Protein AF-A0A944C5R2-F1 (afdb_monomer_lite)

Structure (mmCIF, N/CA/C/O backbone):
data_AF-A0A944C5R2-F1
#
_entry.id   AF-A0A944C5R2-F1
#
loop_
_atom_site.group_PDB
_atom_site.id
_atom_site.type_symbol
_atom_site.label_atom_id
_atom_site.label_alt_id
_atom_site.label_comp_id
_atom_site.label_asym_id
_atom_site.label_entity_id
_atom_site.label_seq_id
_atom_site.pdbx_PDB_ins_code
_atom_site.Cartn_x
_atom_site.Cartn_y
_atom_site.Cartn_z
_atom_site.occupancy
_atom_site.B_iso_or_equiv
_atom_site.auth_seq_id
_atom_site.auth_comp_id
_atom_site.auth_asym_id
_atom_site.auth_atom_id
_atom_site.pdbx_PDB_model_num
ATOM 1 N N . MET A 1 1 ? -0.419 33.780 62.958 1.00 37.22 1 MET A N 1
ATOM 2 C CA . MET A 1 1 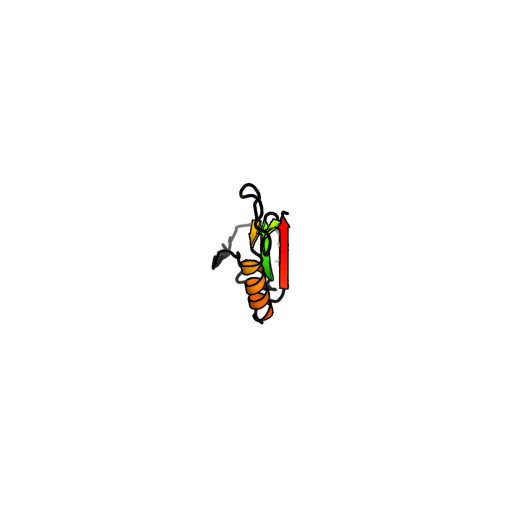? 0.736 32.970 62.529 1.00 37.22 1 MET A CA 1
ATOM 3 C C . MET A 1 1 ? 0.349 32.299 61.222 1.00 37.22 1 MET A C 1
ATOM 5 O O . MET A 1 1 ? -0.050 31.148 61.216 1.00 37.22 1 MET A O 1
ATOM 9 N N . ASP A 1 2 ? 0.033 33.065 60.185 1.00 36.00 2 ASP A N 1
ATOM 10 C CA . ASP A 1 2 ? 0.913 33.889 59.340 1.00 36.00 2 ASP A CA 1
ATOM 11 C C . ASP A 1 2 ? 1.634 33.063 58.277 1.00 36.00 2 ASP A C 1
ATOM 13 O O . ASP A 1 2 ? 2.248 32.038 58.544 1.0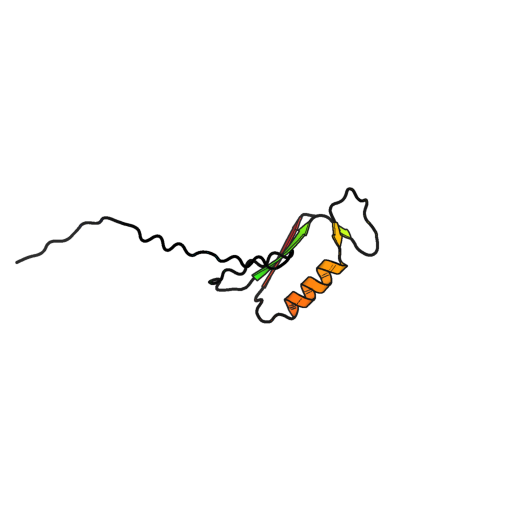0 36.00 2 ASP A O 1
ATOM 17 N N . LYS A 1 3 ? 1.422 33.557 57.060 1.00 42.50 3 LYS A N 1
ATOM 18 C CA . LYS A 1 3 ? 1.825 33.089 55.739 1.00 42.50 3 LYS A CA 1
ATOM 19 C C . LYS A 1 3 ? 3.318 32.788 55.647 1.00 42.50 3 LYS A C 1
ATOM 21 O O . LYS A 1 3 ? 4.102 33.569 56.163 1.00 42.50 3 LYS A O 1
ATOM 26 N N . GLU A 1 4 ? 3.672 31.853 54.768 1.00 37.88 4 GLU A N 1
ATOM 27 C CA . GLU A 1 4 ? 4.695 32.115 53.752 1.00 37.88 4 GLU A CA 1
ATOM 28 C C . GLU A 1 4 ? 4.498 31.240 52.506 1.00 37.88 4 GLU A C 1
ATOM 30 O O . GLU A 1 4 ? 3.912 30.161 52.546 1.00 37.88 4 GLU A O 1
ATOM 35 N N . ARG A 1 5 ? 4.893 31.811 51.371 1.00 34.84 5 ARG A N 1
ATOM 36 C CA . ARG A 1 5 ? 4.629 31.419 49.984 1.00 34.84 5 ARG A CA 1
ATOM 37 C C . ARG A 1 5 ? 5.999 31.330 49.286 1.00 34.84 5 ARG A C 1
ATOM 39 O O . ARG A 1 5 ? 6.838 32.176 49.577 1.00 34.84 5 ARG A O 1
ATOM 46 N N . ILE A 1 6 ? 6.095 30.483 48.245 1.00 39.41 6 ILE A N 1
ATOM 47 C CA . ILE A 1 6 ? 7.137 30.406 47.174 1.00 39.41 6 ILE A CA 1
ATOM 48 C C . ILE A 1 6 ? 8.458 29.741 47.670 1.00 39.41 6 ILE A C 1
ATOM 50 O O . ILE A 1 6 ? 8.898 30.061 48.761 1.00 39.41 6 ILE A O 1
ATOM 54 N N . THR A 1 7 ? 9.116 28.764 47.014 1.00 29.62 7 THR A N 1
ATOM 55 C CA . THR A 1 7 ? 9.596 28.674 45.611 1.00 29.62 7 THR A CA 1
ATOM 56 C C . THR A 1 7 ? 9.906 27.245 45.109 1.00 29.62 7 THR A C 1
ATOM 58 O O . THR A 1 7 ? 10.363 26.410 45.879 1.00 29.62 7 THR A O 1
ATOM 61 N N . ASN A 1 8 ? 9.723 27.049 43.790 1.00 33.16 8 ASN A N 1
ATOM 62 C CA . ASN A 1 8 ? 10.234 26.003 42.877 1.00 33.16 8 ASN A CA 1
ATOM 63 C C . ASN A 1 8 ? 11.519 25.250 43.281 1.00 33.16 8 ASN A C 1
ATOM 65 O O . ASN A 1 8 ? 12.486 25.874 43.712 1.00 33.16 8 ASN A O 1
ATOM 69 N N . SER A 1 9 ? 11.616 23.970 42.900 1.00 31.69 9 SER A N 1
ATOM 70 C CA . SER A 1 9 ? 12.544 23.483 41.847 1.00 31.69 9 SER A CA 1
ATOM 71 C C . SER A 1 9 ? 12.360 21.981 41.585 1.00 31.69 9 SER A C 1
ATOM 73 O O . SER A 1 9 ? 11.856 21.252 42.434 1.00 31.69 9 SER A O 1
ATOM 75 N N . GLU A 1 10 ? 12.679 21.596 40.353 1.00 37.50 10 GLU A N 1
ATOM 76 C CA . GLU A 1 10 ? 12.403 20.333 39.667 1.00 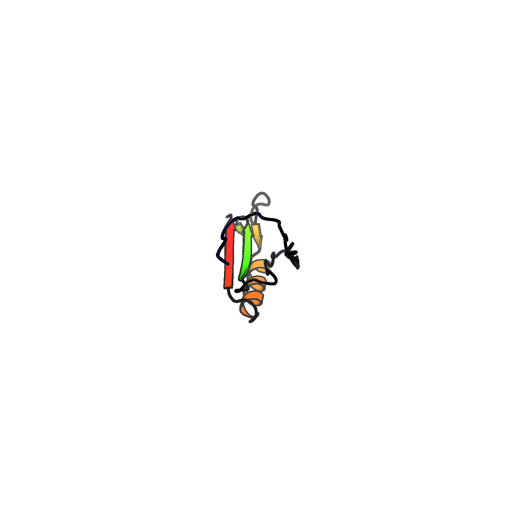37.50 10 GLU A CA 1
ATOM 77 C C . GLU A 1 10 ? 13.175 19.115 40.193 1.00 37.50 10 GLU A C 1
ATOM 79 O O . GLU A 1 10 ? 14.275 19.248 40.721 1.00 37.50 10 GLU A O 1
ATOM 84 N N . SER A 1 11 ? 12.625 17.928 39.922 1.00 32.44 11 SER A N 1
ATOM 85 C CA . SER A 1 11 ? 13.348 16.775 39.351 1.00 32.44 11 SER A CA 1
ATOM 86 C C . SER A 1 11 ? 12.289 15.720 38.993 1.00 32.44 11 SER A C 1
ATOM 88 O O . SER A 1 11 ? 11.602 15.221 39.880 1.00 32.44 11 SER A O 1
ATOM 90 N N . GLU A 1 12 ? 11.901 15.614 37.722 1.00 39.78 12 GLU A N 1
ATOM 91 C CA . GLU A 1 12 ? 12.409 14.571 36.812 1.00 39.78 12 GLU A CA 1
ATOM 92 C C . GLU A 1 12 ? 11.948 13.171 37.235 1.00 39.78 12 GLU A C 1
ATOM 94 O O . GLU A 1 12 ? 12.639 12.460 37.955 1.00 39.78 12 GLU A O 1
ATOM 99 N N . GLU A 1 13 ? 10.785 12.758 36.733 1.00 33.50 13 GLU A N 1
ATOM 100 C CA . GLU A 1 13 ? 10.525 11.340 36.492 1.00 33.50 13 GLU A CA 1
ATOM 101 C C . GLU A 1 13 ? 10.241 11.190 34.996 1.00 33.50 13 GLU A C 1
ATOM 103 O O . GLU A 1 13 ? 9.111 11.315 34.519 1.00 33.50 13 GLU A O 1
ATOM 108 N N . GLU A 1 14 ? 11.333 11.007 34.249 1.00 38.66 14 GLU A N 1
ATOM 109 C CA . GLU A 1 14 ? 11.342 10.473 32.892 1.00 38.66 14 GLU A CA 1
ATOM 110 C C . GLU A 1 14 ? 10.571 9.148 32.901 1.00 38.66 14 GLU A C 1
ATOM 112 O O . GLU A 1 14 ? 11.090 8.102 33.290 1.00 38.66 14 GLU A O 1
ATOM 117 N N . THR A 1 15 ? 9.298 9.183 32.508 1.00 31.16 15 THR A N 1
ATOM 118 C CA . THR A 1 15 ? 8.589 7.947 32.188 1.00 31.16 15 THR A CA 1
ATOM 119 C C . THR A 1 15 ? 8.958 7.612 30.757 1.00 31.16 15 THR A C 1
ATOM 121 O O . THR A 1 15 ? 8.392 8.137 29.801 1.00 31.16 15 THR A O 1
ATOM 124 N N . ASP A 1 16 ? 9.996 6.795 30.662 1.00 37.28 16 ASP A N 1
ATOM 125 C CA . ASP A 1 16 ? 10.502 6.132 29.472 1.00 37.28 16 ASP A CA 1
ATOM 126 C C . ASP A 1 16 ? 9.363 5.271 28.885 1.00 37.28 16 ASP A C 1
ATOM 128 O O . ASP A 1 16 ? 9.250 4.069 29.149 1.00 37.28 16 ASP A O 1
ATOM 132 N N . GLU A 1 17 ? 8.429 5.901 28.157 1.00 40.25 17 GLU A N 1
ATOM 133 C CA . GLU A 1 17 ? 7.443 5.191 27.346 1.00 40.25 17 GLU A CA 1
ATOM 134 C C . GLU A 1 17 ? 8.215 4.486 26.233 1.00 40.25 17 GLU A C 1
ATOM 136 O O . GLU A 1 17 ? 8.446 5.017 25.146 1.00 40.25 17 GLU A O 1
ATOM 141 N N . GLN A 1 18 ? 8.646 3.262 26.539 1.00 45.44 18 GLN A N 1
ATOM 142 C CA . GLN A 1 18 ? 9.101 2.290 25.565 1.00 45.44 18 GLN A CA 1
ATOM 143 C C . GLN A 1 18 ? 7.996 2.121 24.524 1.00 45.44 18 GLN A C 1
ATOM 145 O O . GLN A 1 18 ? 7.066 1.325 24.685 1.00 45.44 18 GLN A O 1
ATOM 150 N N . ILE A 1 19 ? 8.119 2.869 23.429 1.00 48.28 19 ILE A N 1
ATOM 151 C CA . ILE A 1 19 ? 7.412 2.610 22.186 1.00 48.28 19 ILE A CA 1
ATOM 152 C C . ILE A 1 19 ? 7.898 1.233 21.736 1.00 48.28 19 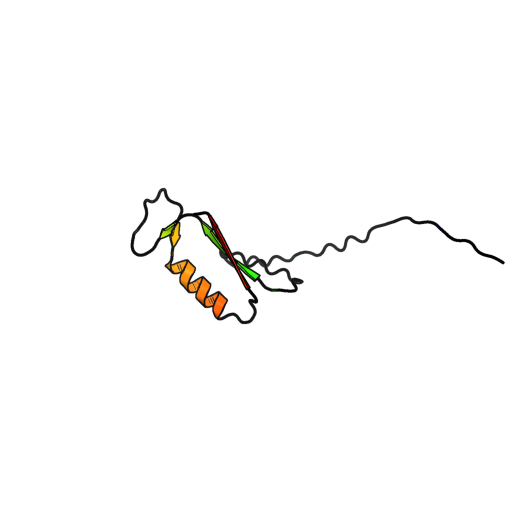ILE A C 1
ATOM 154 O O . ILE A 1 19 ? 8.927 1.088 21.076 1.00 48.28 19 ILE A O 1
ATOM 158 N N . SER A 1 20 ? 7.174 0.193 22.143 1.00 40.84 20 SER A N 1
ATOM 159 C CA . SER A 1 20 ? 7.349 -1.153 21.618 1.00 40.84 20 SER A CA 1
ATOM 160 C C . SER A 1 20 ? 6.824 -1.160 20.186 1.00 40.84 20 SER A C 1
ATOM 162 O O . SER A 1 20 ? 5.701 -1.568 19.902 1.00 40.84 20 SER A O 1
ATOM 164 N N . VAL A 1 21 ? 7.648 -0.646 19.268 1.00 48.88 21 VAL A N 1
ATOM 165 C CA . VAL A 1 21 ? 7.425 -0.753 17.829 1.00 48.88 21 VAL A CA 1
ATOM 166 C C . VAL A 1 21 ? 7.408 -2.243 17.512 1.00 48.88 21 VAL A C 1
ATOM 168 O O . VAL A 1 21 ? 8.453 -2.891 17.422 1.00 48.88 21 VAL A O 1
ATOM 171 N N . ARG A 1 22 ? 6.212 -2.815 17.375 1.00 46.09 22 ARG A N 1
ATOM 172 C CA . ARG A 1 22 ? 6.051 -4.140 16.787 1.00 46.09 22 ARG A CA 1
ATOM 173 C C . ARG A 1 22 ? 6.368 -4.000 15.305 1.00 46.09 22 ARG A C 1
ATOM 175 O O . ARG A 1 22 ? 5.497 -3.712 14.497 1.00 46.09 22 ARG A O 1
ATOM 182 N N . GLN A 1 23 ? 7.645 -4.160 14.966 1.00 49.97 23 GLN A N 1
ATOM 183 C CA . GLN A 1 23 ? 8.063 -4.375 13.589 1.00 49.97 23 GLN A CA 1
ATOM 184 C C . GLN A 1 23 ? 7.516 -5.738 13.174 1.00 49.97 23 GLN A C 1
ATOM 186 O O . GLN A 1 23 ? 8.043 -6.783 13.551 1.00 49.97 23 GLN A O 1
ATOM 191 N N . SER A 1 24 ? 6.390 -5.728 12.479 1.00 51.75 24 SER A N 1
ATOM 192 C CA . SER A 1 24 ? 5.817 -6.917 11.870 1.00 51.75 24 SER A CA 1
ATOM 193 C C . SER A 1 24 ? 5.654 -6.617 10.389 1.00 51.75 24 SER A C 1
ATOM 195 O O . SER A 1 24 ? 4.826 -5.798 10.000 1.00 51.75 24 SER A O 1
ATOM 197 N N . ASP A 1 25 ? 6.531 -7.268 9.629 1.00 47.97 25 ASP A N 1
ATOM 198 C CA . ASP A 1 25 ? 6.593 -7.379 8.176 1.00 47.97 25 ASP A CA 1
ATOM 199 C C . ASP A 1 25 ? 6.887 -6.089 7.391 1.00 47.97 25 ASP A C 1
ATOM 201 O O . ASP A 1 25 ? 6.646 -4.967 7.837 1.00 47.97 25 ASP A O 1
ATOM 205 N N . ASP A 1 26 ? 7.473 -6.275 6.205 1.00 53.91 26 ASP A N 1
ATOM 206 C CA . ASP A 1 26 ? 8.100 -5.277 5.316 1.00 53.91 26 ASP A CA 1
ATOM 207 C C . ASP A 1 26 ? 7.233 -4.048 4.949 1.00 53.91 26 ASP A C 1
ATOM 209 O O . ASP A 1 26 ? 7.715 -3.116 4.304 1.00 53.91 26 ASP A O 1
ATOM 213 N N . ASN A 1 27 ? 5.975 -4.009 5.396 1.00 53.69 27 ASN A N 1
ATOM 214 C CA . ASN A 1 27 ? 5.033 -2.906 5.217 1.00 53.69 27 ASN A CA 1
ATOM 215 C C . ASN A 1 27 ? 5.016 -1.891 6.372 1.00 53.69 27 ASN A C 1
ATOM 217 O O . ASN A 1 27 ? 4.265 -0.928 6.294 1.00 53.69 27 ASN A O 1
ATOM 221 N N . GLY A 1 28 ? 5.841 -2.052 7.414 1.00 52.47 28 GLY A N 1
ATOM 222 C CA . GLY A 1 28 ? 6.106 -0.982 8.384 1.00 52.47 28 GLY A CA 1
ATOM 223 C C . GLY A 1 28 ? 4.843 -0.432 9.053 1.00 52.47 28 GLY A C 1
ATOM 224 O O . GLY A 1 28 ? 4.508 0.743 8.905 1.00 52.47 28 GLY A O 1
ATOM 225 N N . VAL A 1 29 ? 4.137 -1.278 9.804 1.00 52.84 29 VAL A N 1
ATOM 226 C CA . VAL A 1 29 ? 3.035 -0.826 10.661 1.00 52.84 29 VAL A CA 1
ATOM 227 C C . VAL A 1 29 ? 3.607 0.037 11.792 1.00 52.84 29 VAL A C 1
ATOM 229 O O . VAL A 1 29 ? 4.255 -0.470 12.705 1.00 52.84 29 VAL A O 1
ATOM 232 N N . PHE A 1 30 ? 3.360 1.348 11.754 1.00 55.50 30 PHE A N 1
ATOM 233 C CA . PHE A 1 30 ? 3.664 2.266 12.857 1.00 55.50 30 PHE A CA 1
ATOM 234 C C . PHE A 1 30 ? 2.458 2.372 13.794 1.00 55.50 30 PHE A C 1
ATOM 236 O O . PHE A 1 30 ? 1.829 3.419 13.911 1.00 55.50 30 PHE A O 1
ATOM 243 N N . ALA A 1 31 ? 2.124 1.275 14.470 1.00 51.03 31 ALA A N 1
ATOM 244 C CA . ALA A 1 31 ? 1.149 1.315 15.552 1.00 51.03 31 ALA A CA 1
ATOM 245 C C . ALA A 1 31 ? 1.876 1.720 16.842 1.00 51.03 31 ALA A C 1
ATOM 247 O O . ALA A 1 31 ? 2.597 0.918 17.438 1.00 51.03 31 ALA A O 1
ATOM 248 N N . SER A 1 32 ? 1.723 2.978 17.268 1.00 52.00 32 SER A N 1
ATOM 249 C CA . SER A 1 32 ? 2.064 3.344 18.645 1.00 52.00 32 SER A CA 1
ATOM 250 C C . SER A 1 32 ? 1.026 2.710 19.566 1.00 52.00 32 SER A C 1
ATOM 252 O O . SER A 1 32 ? -0.172 2.841 19.330 1.00 52.00 32 SER A O 1
ATOM 254 N N . VAL A 1 33 ? 1.477 2.030 20.621 1.00 55.81 33 VAL A N 1
ATOM 255 C CA . VAL A 1 33 ? 0.611 1.320 21.582 1.00 55.81 33 VAL A CA 1
ATOM 256 C C . VAL A 1 33 ? -0.334 2.282 22.337 1.00 55.81 33 VAL A C 1
ATOM 258 O O . VAL A 1 33 ? -1.301 1.832 22.939 1.00 55.81 33 VAL A O 1
ATOM 261 N N . ASN A 1 34 ? -0.108 3.598 22.220 1.00 54.22 34 ASN A N 1
ATOM 262 C CA . ASN A 1 34 ? -0.936 4.684 22.757 1.00 54.22 34 ASN A CA 1
ATOM 263 C C . ASN A 1 34 ? -1.444 5.672 21.679 1.00 54.22 34 ASN A C 1
ATOM 265 O O . ASN A 1 34 ? -1.838 6.789 22.014 1.00 54.22 34 ASN A O 1
ATOM 269 N N . ALA A 1 35 ? -1.403 5.332 20.383 1.00 62.62 35 ALA A N 1
ATOM 270 C CA . ALA A 1 35 ? -1.960 6.227 19.366 1.00 62.62 35 ALA A CA 1
ATOM 271 C C . ALA A 1 35 ? -3.492 6.247 19.441 1.00 62.62 35 ALA A C 1
ATOM 273 O O . ALA A 1 35 ? -4.135 5.203 19.392 1.00 62.62 35 ALA A O 1
ATOM 274 N N . GLU A 1 36 ? -4.060 7.453 19.497 1.00 68.31 36 GLU A N 1
ATOM 275 C CA . GLU A 1 36 ? -5.509 7.692 19.414 1.00 68.31 36 GLU A CA 1
ATOM 276 C C . GLU A 1 36 ? -6.109 7.181 18.093 1.00 68.31 36 GLU A C 1
ATOM 278 O O . GLU A 1 36 ? -7.296 6.879 18.047 1.00 68.31 36 GLU A O 1
ATOM 283 N N . HIS A 1 37 ? -5.279 7.034 17.051 1.00 73.44 37 HIS A N 1
ATOM 284 C CA . HIS A 1 37 ? -5.662 6.519 15.740 1.00 73.44 37 HIS A CA 1
ATOM 285 C C . HIS A 1 37 ? -4.635 5.517 15.207 1.00 73.44 37 HIS A C 1
ATOM 287 O O . HIS A 1 37 ? -3.439 5.822 15.126 1.00 73.44 37 HIS A O 1
ATOM 293 N N . ASN A 1 38 ? -5.095 4.344 14.771 1.00 82.38 38 ASN A N 1
ATOM 294 C CA . ASN A 1 38 ? -4.243 3.352 14.115 1.00 82.38 38 ASN A CA 1
ATOM 295 C C . ASN A 1 38 ? -4.157 3.616 12.601 1.00 82.38 38 ASN A C 1
ATOM 297 O O . ASN A 1 38 ? -5.067 3.277 11.842 1.00 82.38 38 ASN A O 1
ATOM 301 N N . ILE A 1 39 ? -3.064 4.243 12.156 1.00 85.94 39 ILE A N 1
ATOM 302 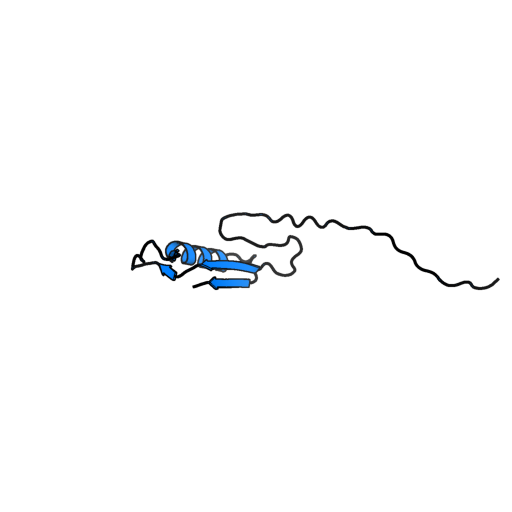C CA . ILE A 1 39 ? -2.840 4.594 10.747 1.00 85.94 39 ILE A CA 1
ATOM 303 C C . ILE A 1 39 ? -1.801 3.649 10.139 1.00 85.94 39 ILE A C 1
ATOM 305 O O . ILE A 1 39 ? -0.667 3.563 10.611 1.00 85.94 39 ILE A O 1
ATOM 309 N N . HIS A 1 40 ? -2.163 2.988 9.042 1.00 87.25 40 HIS A N 1
ATOM 310 C CA . HIS A 1 40 ? -1.243 2.150 8.281 1.00 87.25 40 HIS A CA 1
ATOM 311 C C . HIS A 1 40 ? -0.462 2.982 7.259 1.00 87.25 40 HIS A C 1
ATOM 313 O O . HIS A 1 40 ? -1.029 3.857 6.603 1.00 87.25 40 HIS A O 1
ATOM 319 N N . CYS A 1 41 ? 0.830 2.701 7.085 1.00 88.12 41 CYS A N 1
ATOM 320 C CA . CYS A 1 41 ? 1.682 3.426 6.148 1.00 88.12 41 CYS A CA 1
ATOM 321 C C . CYS A 1 41 ? 2.126 2.521 4.995 1.00 88.12 41 CYS A C 1
ATOM 323 O O . CYS A 1 41 ? 2.881 1.581 5.201 1.00 88.12 41 CYS A O 1
ATOM 325 N N . LEU A 1 42 ? 1.724 2.842 3.765 1.00 90.50 42 LEU A N 1
ATOM 326 C CA . LEU A 1 42 ? 2.172 2.147 2.559 1.00 90.50 42 LEU A CA 1
ATOM 327 C C . LEU A 1 42 ? 3.187 3.015 1.809 1.00 90.50 42 LEU A C 1
ATOM 329 O O . LEU A 1 42 ? 2.851 4.084 1.300 1.00 90.50 42 LEU A O 1
ATOM 333 N N . THR A 1 43 ? 4.432 2.552 1.712 1.00 89.19 43 THR A N 1
ATOM 334 C CA . THR A 1 43 ? 5.487 3.270 0.980 1.00 89.19 43 THR A CA 1
ATOM 335 C C . THR A 1 43 ? 5.712 2.640 -0.391 1.00 89.19 43 THR A C 1
ATOM 337 O O . THR A 1 43 ? 6.000 1.451 -0.493 1.00 89.19 43 THR A O 1
ATOM 340 N N . VAL A 1 44 ? 5.637 3.448 -1.447 1.00 90.25 44 VAL A N 1
ATOM 341 C CA . VAL A 1 44 ? 5.968 3.059 -2.823 1.00 90.25 44 VAL A CA 1
ATOM 342 C C . VAL A 1 44 ? 7.237 3.796 -3.233 1.00 90.25 44 VAL A C 1
ATOM 344 O O . VAL A 1 44 ? 7.266 5.029 -3.270 1.00 90.25 44 VAL A O 1
ATOM 347 N N . ILE A 1 45 ? 8.292 3.039 -3.539 1.00 90.38 45 ILE A N 1
ATOM 348 C CA . ILE A 1 45 ? 9.579 3.587 -3.979 1.00 90.38 45 ILE A CA 1
ATOM 349 C C . ILE A 1 45 ? 9.805 3.211 -5.440 1.00 90.38 45 ILE A C 1
ATOM 351 O O . ILE A 1 45 ? 9.762 2.037 -5.817 1.00 90.38 45 ILE A O 1
ATOM 355 N N . GLY A 1 46 ? 10.109 4.221 -6.246 1.00 88.69 46 GLY A N 1
ATOM 356 C CA . GLY A 1 46 ? 10.269 4.100 -7.680 1.00 88.69 46 GLY A CA 1
ATOM 357 C C . GLY A 1 46 ? 8.948 3.824 -8.395 1.00 88.69 46 GLY A C 1
ATOM 358 O O . GLY A 1 46 ? 7.867 4.136 -7.899 1.00 88.69 46 GLY A O 1
ATOM 359 N N . GLN A 1 47 ? 9.036 3.258 -9.594 1.00 89.69 47 GLN A N 1
ATOM 360 C CA . GLN A 1 47 ? 7.882 3.102 -10.480 1.00 89.69 47 GLN A CA 1
ATOM 361 C C . GLN A 1 47 ? 7.092 1.829 -10.166 1.00 89.69 47 GLN A C 1
ATOM 363 O O . GLN A 1 47 ? 7.651 0.822 -9.732 1.00 89.69 47 GLN A O 1
ATOM 368 N N . ILE A 1 48 ? 5.782 1.846 -10.411 1.00 89.69 48 ILE A N 1
ATOM 369 C CA . ILE A 1 48 ? 4.955 0.652 -10.224 1.00 89.69 48 ILE A CA 1
ATOM 370 C C . ILE A 1 48 ? 5.115 -0.260 -11.446 1.00 89.69 48 ILE A C 1
ATOM 372 O O . ILE A 1 48 ? 4.722 0.118 -12.551 1.00 89.69 48 ILE A O 1
ATOM 376 N N . GLU A 1 49 ? 5.686 -1.453 -11.255 1.00 89.31 49 GLU A N 1
ATOM 377 C CA . GLU A 1 49 ? 5.770 -2.468 -12.313 1.00 89.31 49 GLU A CA 1
ATOM 378 C C . GLU A 1 49 ? 4.568 -3.413 -12.288 1.00 89.31 49 GLU A C 1
ATOM 380 O O . GLU A 1 49 ? 4.010 -3.706 -11.228 1.00 89.31 49 GLU A O 1
ATOM 385 N N . GLY A 1 50 ? 4.198 -3.931 -13.459 1.00 86.44 50 GLY A N 1
ATOM 386 C CA . GLY A 1 50 ? 3.158 -4.948 -13.580 1.00 86.44 50 GLY A CA 1
ATOM 387 C C . GLY A 1 50 ? 3.228 -5.697 -14.893 1.00 86.44 50 GLY A C 1
ATOM 388 O O . GLY A 1 50 ? 4.109 -6.526 -15.069 1.00 86.44 50 GLY A O 1
ATOM 389 N N . HIS A 1 51 ? 2.335 -5.393 -15.835 1.00 77.44 51 HIS A N 1
ATOM 390 C CA . HIS A 1 51 ? 2.325 -6.071 -17.139 1.00 77.44 51 HIS A CA 1
ATOM 391 C C . HIS A 1 51 ? 3.599 -5.829 -17.963 1.00 77.44 51 HIS A C 1
ATOM 393 O O . HIS A 1 51 ? 3.959 -6.657 -18.797 1.00 77.44 51 HIS A O 1
ATOM 399 N N . TYR A 1 52 ? 4.283 -4.706 -17.729 1.00 83.00 52 TYR A N 1
ATOM 400 C CA . TYR A 1 52 ? 5.568 -4.392 -18.342 1.00 83.00 52 TYR A CA 1
ATOM 401 C C . TYR A 1 52 ? 6.670 -4.465 -17.292 1.00 83.00 52 TYR A C 1
ATOM 403 O O . TYR A 1 52 ? 6.592 -3.805 -16.254 1.00 83.00 52 TYR A O 1
ATOM 411 N N . ILE A 1 53 ? 7.702 -5.251 -17.595 1.00 83.69 53 ILE A N 1
ATOM 412 C CA . ILE A 1 53 ? 8.924 -5.324 -16.798 1.00 83.69 53 ILE A CA 1
ATOM 413 C C . ILE A 1 53 ? 9.742 -4.075 -17.107 1.00 83.69 53 ILE A C 1
ATOM 415 O O . ILE A 1 53 ? 10.091 -3.821 -18.264 1.00 83.69 53 ILE A O 1
ATOM 419 N N . LEU A 1 54 ? 10.033 -3.288 -16.077 1.00 84.69 54 LEU A N 1
ATOM 420 C CA . LEU A 1 54 ? 10.894 -2.124 -16.218 1.00 84.69 54 LEU A CA 1
ATOM 421 C C . LEU A 1 54 ? 12.372 -2.535 -16.263 1.00 84.69 54 LEU A C 1
ATOM 423 O O . LEU A 1 54 ? 12.736 -3.616 -15.793 1.00 84.69 54 LEU A O 1
ATOM 427 N N . PRO A 1 55 ? 13.251 -1.682 -16.820 1.00 87.62 55 PRO A N 1
ATOM 428 C CA . PRO A 1 55 ? 14.684 -1.924 -16.776 1.00 87.62 55 PRO A CA 1
ATOM 429 C C . PRO A 1 55 ? 15.160 -2.169 -15.333 1.00 87.62 55 PRO A C 1
ATOM 431 O O . PRO A 1 55 ? 14.740 -1.444 -14.431 1.00 87.62 55 PRO A O 1
ATOM 434 N N . PRO A 1 56 ? 16.088 -3.114 -15.100 1.00 83.25 56 PRO A N 1
ATOM 435 C CA . PRO A 1 56 ? 16.520 -3.514 -13.753 1.00 83.25 56 PRO A CA 1
ATOM 436 C C . PRO A 1 56 ? 17.250 -2.410 -12.971 1.00 83.25 56 PRO A C 1
ATOM 438 O O . PRO A 1 56 ? 17.515 -2.562 -11.783 1.00 83.25 56 PRO A O 1
ATOM 441 N N . GLN A 1 57 ? 17.603 -1.304 -13.632 1.00 88.12 57 GLN A N 1
ATOM 442 C CA . GLN A 1 57 ? 18.181 -0.120 -12.999 1.00 88.12 57 GLN A CA 1
ATOM 443 C C . GLN A 1 57 ? 17.130 0.727 -12.262 1.00 88.12 57 GLN A C 1
ATOM 445 O O . GLN A 1 57 ? 17.482 1.500 -11.369 1.00 88.12 57 GLN A O 1
ATOM 450 N N . ASN A 1 58 ? 15.851 0.599 -12.620 1.00 86.44 58 ASN A N 1
ATOM 451 C CA . ASN A 1 58 ? 14.783 1.341 -11.970 1.00 86.44 58 ASN A CA 1
ATOM 452 C C . ASN A 1 58 ? 14.451 0.657 -10.644 1.00 86.44 58 ASN A C 1
ATOM 454 O O . ASN A 1 58 ? 14.223 -0.551 -10.597 1.00 86.44 58 ASN A O 1
ATOM 458 N N . LYS A 1 59 ? 14.365 1.436 -9.560 1.00 89.75 59 LYS A N 1
ATOM 459 C CA . LYS A 1 59 ? 13.633 0.961 -8.385 1.00 89.75 59 LYS A CA 1
ATOM 460 C C . LYS A 1 59 ? 12.179 0.796 -8.798 1.00 89.75 59 LYS A C 1
ATOM 462 O O . LYS A 1 59 ? 11.611 1.705 -9.410 1.00 89.75 59 LYS A O 1
ATOM 467 N N . THR A 1 60 ? 11.604 -0.354 -8.486 1.00 91.19 60 THR A N 1
ATOM 468 C CA . THR A 1 60 ? 10.202 -0.620 -8.763 1.00 91.19 60 THR A CA 1
ATOM 469 C C . THR A 1 60 ? 9.516 -1.220 -7.559 1.00 91.19 60 THR A C 1
ATOM 471 O O . THR A 1 60 ? 10.117 -1.933 -6.755 1.00 91.19 60 THR A O 1
ATOM 474 N N . THR A 1 61 ? 8.228 -0.925 -7.449 1.00 90.44 61 THR A N 1
ATOM 475 C CA . THR A 1 61 ? 7.325 -1.622 -6.541 1.00 90.44 61 THR A CA 1
ATOM 476 C C . THR A 1 61 ? 6.341 -2.416 -7.396 1.00 90.44 61 THR A C 1
ATOM 478 O O . THR A 1 61 ? 5.749 -1.875 -8.328 1.00 90.44 61 THR A O 1
ATOM 481 N N . LYS A 1 62 ? 6.171 -3.712 -7.126 1.00 90.12 62 LYS A N 1
ATOM 482 C CA . LYS A 1 62 ? 5.296 -4.569 -7.939 1.00 90.12 62 LYS A CA 1
ATOM 483 C C . LYS A 1 62 ? 3.834 -4.347 -7.574 1.00 90.12 62 LYS A C 1
ATOM 485 O O . LYS A 1 62 ? 3.482 -4.402 -6.394 1.00 90.12 62 LYS A O 1
ATOM 490 N N . TYR A 1 63 ? 2.968 -4.186 -8.574 1.00 90.81 63 TYR A N 1
ATOM 491 C CA . TYR A 1 63 ? 1.524 -4.074 -8.339 1.00 90.81 63 TYR A CA 1
ATOM 492 C C . TYR A 1 63 ? 0.964 -5.293 -7.587 1.00 90.81 63 TYR A C 1
ATOM 494 O O . TYR A 1 63 ? 0.080 -5.135 -6.750 1.00 90.81 63 TYR A O 1
ATOM 502 N N . GLU A 1 64 ? 1.517 -6.488 -7.834 1.00 89.75 64 GLU A N 1
ATOM 503 C CA . GLU A 1 64 ? 1.115 -7.741 -7.179 1.00 89.75 64 GLU A CA 1
ATOM 504 C C . GLU A 1 64 ? 1.353 -7.736 -5.670 1.00 89.75 64 GLU A C 1
ATOM 506 O O . GLU A 1 64 ? 0.761 -8.544 -4.971 1.00 89.75 64 GLU A O 1
ATOM 511 N N . HIS A 1 65 ? 2.190 -6.835 -5.153 1.00 87.81 65 HIS A N 1
ATOM 512 C CA . HIS A 1 65 ? 2.391 -6.661 -3.714 1.00 87.81 65 HIS A CA 1
ATOM 513 C C . HIS A 1 65 ? 1.537 -5.517 -3.160 1.00 87.81 65 HIS A C 1
ATOM 515 O O . HIS A 1 65 ? 0.967 -5.635 -2.078 1.00 87.81 65 HIS A O 1
ATOM 521 N N . ILE A 1 66 ? 1.393 -4.431 -3.926 1.00 89.69 66 ILE A N 1
ATOM 522 C CA . ILE A 1 66 ? 0.574 -3.273 -3.541 1.00 89.69 66 ILE A CA 1
ATOM 523 C C . ILE A 1 66 ? -0.900 -3.673 -3.412 1.00 89.69 66 ILE A C 1
ATOM 525 O O . ILE A 1 66 ? -1.564 -3.300 -2.450 1.00 89.69 66 ILE A O 1
ATOM 529 N N . MET A 1 67 ? -1.423 -4.433 -4.375 1.00 91.50 67 MET A N 1
ATOM 530 C CA . MET A 1 67 ? -2.851 -4.730 -4.446 1.00 91.50 67 MET A CA 1
ATOM 531 C C . MET A 1 67 ? -3.330 -5.616 -3.280 1.00 91.50 67 MET A C 1
ATOM 533 O O . MET A 1 67 ? -4.307 -5.232 -2.640 1.00 91.50 67 MET A O 1
ATOM 537 N N . PRO A 1 68 ? -2.650 -6.723 -2.913 1.00 92.00 68 PRO A N 1
ATOM 538 C CA . PRO A 1 68 ? -3.006 -7.478 -1.713 1.00 92.00 68 PRO A CA 1
ATOM 539 C C . PRO A 1 68 ? -2.862 -6.667 -0.426 1.00 92.00 68 PRO A C 1
ATOM 541 O O . PRO A 1 68 ? -3.707 -6.802 0.452 1.00 92.00 68 PRO A O 1
ATOM 544 N N . ALA A 1 69 ? -1.842 -5.805 -0.319 1.00 89.00 69 ALA A N 1
ATOM 545 C CA . ALA A 1 69 ? -1.658 -4.958 0.858 1.00 89.00 69 ALA A CA 1
ATOM 546 C C . ALA A 1 69 ? -2.832 -3.985 1.040 1.00 89.00 69 ALA A C 1
ATOM 548 O O . ALA A 1 69 ? -3.388 -3.896 2.128 1.00 89.00 69 ALA A O 1
ATOM 549 N N . LEU A 1 70 ? -3.267 -3.318 -0.034 1.00 90.94 70 LEU A N 1
ATOM 550 C CA . LEU A 1 70 ? -4.433 -2.430 0.005 1.00 90.94 70 LEU A CA 1
ATOM 551 C C . LEU A 1 70 ? -5.716 -3.171 0.399 1.00 90.94 70 LEU A C 1
ATOM 553 O O . LEU A 1 70 ? -6.497 -2.648 1.187 1.00 90.94 70 LEU A O 1
ATOM 557 N N . VAL A 1 71 ? -5.920 -4.386 -0.117 1.00 93.50 71 VAL A N 1
ATOM 558 C CA . VAL A 1 71 ? -7.083 -5.214 0.240 1.00 93.50 71 VAL A CA 1
ATOM 559 C C . VAL A 1 71 ? -7.027 -5.646 1.707 1.00 93.50 71 VAL A C 1
ATOM 561 O O . VAL A 1 71 ? -8.041 -5.594 2.391 1.00 93.50 71 VAL A O 1
ATOM 564 N N . ALA A 1 72 ? -5.857 -6.041 2.210 1.00 89.06 72 ALA A N 1
ATOM 565 C CA . ALA A 1 72 ? -5.691 -6.402 3.616 1.00 89.06 72 ALA A CA 1
ATOM 566 C C . ALA A 1 72 ? -5.977 -5.213 4.545 1.00 89.06 72 ALA A C 1
ATOM 568 O O . ALA A 1 72 ? -6.643 -5.383 5.560 1.00 89.06 72 ALA A O 1
ATOM 569 N N . ILE A 1 73 ? -5.519 -4.016 4.165 1.00 89.25 73 ILE A N 1
ATOM 570 C CA . ILE A 1 73 ? -5.761 -2.781 4.917 1.00 89.25 73 ILE A CA 1
ATOM 571 C C . ILE A 1 73 ? -7.249 -2.418 4.923 1.00 89.25 73 ILE A C 1
ATOM 573 O O . ILE A 1 73 ? -7.771 -2.023 5.956 1.00 89.25 73 ILE A O 1
ATOM 577 N N . GLU A 1 74 ? -7.938 -2.557 3.788 1.00 88.75 74 GLU A N 1
ATOM 578 C CA . GLU A 1 74 ? -9.373 -2.262 3.689 1.00 88.75 74 GLU A CA 1
ATOM 579 C C . GLU A 1 74 ? -10.235 -3.216 4.527 1.00 88.75 74 GLU A C 1
ATOM 581 O O . GLU A 1 74 ? -11.232 -2.790 5.107 1.00 88.75 74 GLU A O 1
ATOM 586 N N . GLN A 1 75 ? -9.837 -4.485 4.634 1.00 91.94 75 GLN A N 1
ATOM 587 C CA . GLN A 1 75 ? -10.573 -5.491 5.404 1.00 91.94 75 GLN A CA 1
ATOM 588 C C . GLN A 1 75 ? -10.324 -5.411 6.916 1.00 91.94 75 GLN A C 1
ATOM 590 O O . GLN A 1 75 ? -11.102 -5.967 7.698 1.00 91.94 75 GLN A O 1
ATOM 595 N N . ASP A 1 76 ? -9.248 -4.754 7.345 1.00 88.94 76 ASP A N 1
ATOM 596 C CA . ASP A 1 76 ? -8.885 -4.649 8.751 1.00 88.94 76 ASP A CA 1
ATOM 597 C C . ASP A 1 76 ? -9.613 -3.479 9.428 1.00 88.94 76 ASP A C 1
ATOM 599 O O . ASP A 1 76 ? -9.228 -2.317 9.323 1.00 88.94 76 ASP A O 1
ATOM 603 N N . MET A 1 77 ? -10.657 -3.805 10.196 1.00 88.19 77 MET A N 1
ATOM 604 C CA . MET A 1 77 ? -11.436 -2.820 10.961 1.00 88.19 77 MET A CA 1
ATOM 605 C C . MET A 1 77 ? -10.643 -2.125 12.079 1.00 88.19 77 MET A 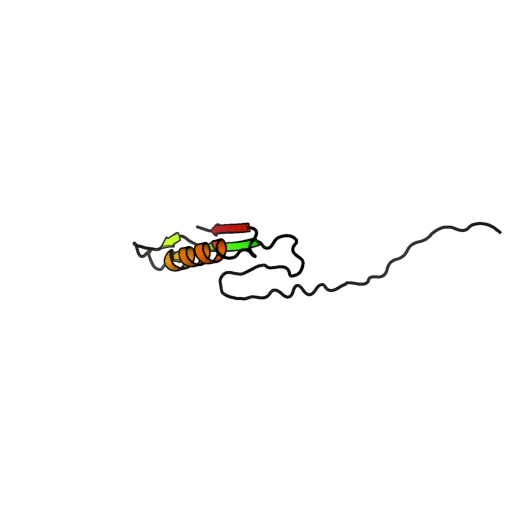C 1
ATOM 607 O O . MET A 1 77 ? -11.152 -1.177 12.673 1.00 88.19 77 MET A O 1
ATOM 611 N N . SER A 1 78 ? -9.447 -2.616 12.424 1.00 87.31 78 SER A N 1
ATOM 612 C CA . SER A 1 78 ? -8.578 -1.962 13.404 1.00 87.31 78 SER A CA 1
ATOM 613 C C . SER A 1 78 ? -7.801 -0.789 12.813 1.00 87.31 78 SER A C 1
ATOM 615 O O . SER A 1 78 ? -7.220 -0.023 13.577 1.00 87.31 78 SER A O 1
ATOM 617 N N . ILE A 1 79 ? -7.768 -0.653 11.483 1.00 86.62 79 ILE A N 1
ATOM 618 C CA . ILE A 1 79 ? -7.077 0.432 10.794 1.00 86.62 79 ILE A CA 1
ATOM 619 C C . ILE A 1 79 ? -8.070 1.566 10.544 1.00 86.62 79 ILE A C 1
ATOM 621 O O . ILE A 1 79 ? -9.083 1.409 9.867 1.00 86.62 79 ILE A O 1
ATOM 625 N N . GLU A 1 80 ? -7.753 2.740 11.072 1.00 87.31 80 GLU A N 1
ATOM 626 C CA . GLU A 1 80 ? -8.597 3.934 10.974 1.00 87.31 80 GLU A CA 1
ATOM 627 C C . GLU A 1 80 ? -8.220 4.819 9.783 1.00 87.31 80 GLU A C 1
ATOM 629 O O . GLU A 1 80 ? -8.995 5.678 9.359 1.00 87.31 80 GLU A O 1
ATOM 634 N N . GLY A 1 81 ? -7.029 4.614 9.216 1.00 85.56 81 GLY A N 1
ATOM 635 C CA . GLY A 1 81 ? -6.566 5.383 8.073 1.00 85.56 81 GLY A CA 1
ATOM 636 C C . GLY A 1 81 ? -5.373 4.768 7.353 1.00 85.56 81 GLY A C 1
ATOM 637 O O . GLY A 1 81 ? -4.638 3.943 7.893 1.00 85.56 81 GLY A O 1
ATOM 638 N N . LEU A 1 82 ? -5.168 5.223 6.117 1.00 89.31 82 LEU A N 1
ATOM 639 C CA . LEU A 1 82 ? -4.058 4.828 5.258 1.00 89.31 82 LEU A CA 1
ATOM 640 C C . LEU A 1 82 ? -3.264 6.066 4.829 1.00 89.31 82 LEU A C 1
ATOM 642 O O . LEU A 1 82 ? -3.806 6.971 4.192 1.00 89.31 82 LEU A O 1
ATOM 646 N N . LEU A 1 83 ? -1.968 6.079 5.131 1.00 90.31 83 LEU A N 1
ATOM 647 C CA . LEU A 1 83 ? -1.004 7.041 4.610 1.00 90.31 83 LEU A CA 1
ATOM 648 C C . LEU A 1 83 ? -0.207 6.391 3.479 1.00 90.31 83 LEU A C 1
ATOM 650 O O . LEU A 1 83 ? 0.438 5.365 3.680 1.00 90.31 83 LEU A O 1
ATOM 654 N N . ILE A 1 84 ? -0.219 7.002 2.296 1.00 90.69 84 ILE A N 1
ATOM 655 C CA . ILE A 1 84 ? 0.574 6.532 1.157 1.00 90.69 84 ILE A CA 1
ATOM 656 C C . ILE A 1 84 ? 1.739 7.491 0.928 1.00 90.69 84 ILE A C 1
ATOM 658 O O . ILE A 1 84 ? 1.530 8.671 0.642 1.00 90.69 84 ILE A O 1
ATOM 662 N N . ILE A 1 85 ? 2.964 6.974 1.017 1.00 90.81 85 ILE A N 1
ATOM 663 C CA . ILE A 1 85 ? 4.189 7.720 0.715 1.00 90.81 85 ILE A CA 1
ATOM 664 C C . ILE A 1 85 ? 4.673 7.298 -0.668 1.00 90.81 85 ILE A C 1
ATOM 666 O O . ILE A 1 85 ? 5.075 6.155 -0.874 1.00 90.81 85 ILE A O 1
ATOM 670 N N . LEU A 1 86 ? 4.645 8.231 -1.619 1.00 91.31 86 LEU A N 1
ATOM 671 C CA . LEU A 1 86 ? 5.105 8.006 -2.988 1.00 91.31 86 LEU A CA 1
ATOM 672 C C . LEU A 1 86 ? 6.461 8.685 -3.203 1.00 91.31 86 LEU A C 1
ATOM 674 O O . LEU A 1 86 ? 6.576 9.903 -3.082 1.00 91.31 86 LEU A O 1
ATOM 678 N N . ASN A 1 87 ? 7.472 7.896 -3.558 1.00 85.06 87 ASN A N 1
ATOM 679 C CA . ASN A 1 87 ? 8.798 8.365 -3.962 1.00 85.06 87 ASN A CA 1
ATOM 680 C C . ASN A 1 87 ? 9.137 7.776 -5.337 1.00 85.06 87 ASN A C 1
ATOM 682 O O . ASN A 1 87 ? 9.964 6.868 -5.443 1.00 85.06 87 ASN A O 1
ATOM 686 N N . THR A 1 88 ? 8.402 8.224 -6.355 1.00 83.19 88 THR A N 1
ATOM 687 C CA . THR A 1 88 ? 8.489 7.757 -7.748 1.00 83.19 88 THR A CA 1
ATOM 688 C C . THR A 1 88 ? 9.372 8.644 -8.611 1.00 83.19 88 THR A C 1
ATOM 690 O O . THR A 1 88 ? 9.472 9.856 -8.333 1.00 83.19 88 THR A O 1
#

Foldseek 3Di:
DDDDDDDDDDDDDPPPPPQPLPPDDPQRQNDRPPDPAREGEGEFAWDEDEPDDDDPVTDYDYPVVVVVVVVVLVPDPRHPYYHYHYHD

Radius of gyration: 23.18 Å; chains: 1; bounding box: 30×42×81 Å

Secondary structure (DSSP, 8-state):
------------------------TTTT----TT-SS-EEEEEEESEEESSSPPPTTS-EEEHHHHHHHHHHHHH-TT--EEEEEEE-

pLDDT: mean 70.23, std 22.36, range [29.62, 93.5]

Sequence (88 aa):
MDKERITNSESEEETDEQISVRQSDDNGVFASVNAEHNIHCLTVIGQIEGHYILPPQNKTTKYEHIMPALVAIEQDMSIEGLLIILNT